Protein AF-A0A0X8GKT6-F1 (afdb_monomer_lite)

Radius of gyration: 12.3 Å; chains: 1; bounding box: 27×29×32 Å

Foldseek 3Di:
DWKKKFWAAPVCVVVVVVVVLLVVLQVLCVVVVQDQQWFKKWAPDPPDRTTMMMTGPVSCVSCVVSCVVRVMDTDDQDPHDIGTRDHDPCNCVVRYD

Structure (mmCIF, N/CA/C/O backbone):
data_AF-A0A0X8GKT6-F1
#
_entry.id   AF-A0A0X8GKT6-F1
#
loop_
_atom_site.group_PDB
_atom_site.id
_atom_site.type_symbol
_atom_site.label_atom_id
_atom_site.label_alt_id
_atom_site.label_comp_id
_atom_site.label_asym_id
_atom_site.label_entity_id
_atom_site.label_seq_id
_atom_site.pdbx_PDB_ins_code
_atom_site.Cartn_x
_atom_site.Cartn_y
_atom_site.Cartn_z
_atom_site.occupancy
_atom_site.B_iso_or_equiv
_atom_site.auth_seq_id
_atom_site.auth_comp_id
_atom_site.auth_asym_id
_atom_site.auth_atom_id
_atom_site.pdbx_PDB_model_num
ATOM 1 N N . MET A 1 1 ? -4.814 -4.382 -15.604 1.00 70.69 1 MET A N 1
ATOM 2 C CA . MET A 1 1 ? -4.009 -4.340 -14.365 1.00 70.69 1 MET A CA 1
ATOM 3 C C . MET A 1 1 ? -4.746 -3.474 -13.358 1.00 70.69 1 MET A C 1
ATOM 5 O O . MET A 1 1 ? -5.092 -2.349 -13.703 1.00 70.69 1 MET A O 1
ATOM 9 N N . THR A 1 2 ? -5.052 -4.020 -12.183 1.00 93.00 2 THR A N 1
ATOM 10 C CA . THR A 1 2 ? -6.028 -3.452 -11.238 1.00 93.00 2 THR A CA 1
ATOM 11 C C . THR A 1 2 ? -5.310 -2.816 -10.054 1.00 93.00 2 THR A C 1
ATOM 13 O O . THR A 1 2 ? -4.399 -3.428 -9.501 1.00 93.00 2 THR A O 1
ATOM 16 N N . TRP A 1 3 ? -5.693 -1.591 -9.694 1.00 97.50 3 TRP A N 1
ATOM 17 C CA . TRP A 1 3 ? -5.227 -0.938 -8.469 1.00 97.50 3 TRP A CA 1
ATOM 18 C C . TRP A 1 3 ? -6.024 -1.460 -7.279 1.00 97.50 3 TRP A C 1
ATOM 20 O O . TRP A 1 3 ? -7.153 -1.922 -7.442 1.00 97.50 3 TRP A O 1
ATOM 30 N N . TYR A 1 4 ? -5.442 -1.371 -6.091 1.00 98.44 4 TYR A N 1
ATOM 31 C CA . TYR A 1 4 ? -6.133 -1.714 -4.853 1.00 98.44 4 TYR A CA 1
ATOM 32 C C . TYR A 1 4 ? -6.049 -0.569 -3.863 1.00 98.44 4 TYR A C 1
ATOM 34 O O . TYR A 1 4 ? -5.076 0.184 -3.859 1.00 98.44 4 TYR A O 1
ATOM 42 N N . THR A 1 5 ? -7.056 -0.462 -3.007 1.00 97.75 5 THR A N 1
ATOM 43 C CA . THR A 1 5 ? -7.072 0.504 -1.917 1.00 97.75 5 THR A CA 1
ATOM 44 C C . THR A 1 5 ? -7.460 -0.153 -0.604 1.00 97.75 5 THR A C 1
ATOM 46 O O . THR A 1 5 ? -8.227 -1.114 -0.584 1.00 97.75 5 THR A O 1
ATOM 49 N N . VAL A 1 6 ? -6.917 0.377 0.487 1.00 98.25 6 VAL A N 1
ATOM 50 C CA . VAL A 1 6 ? -7.292 0.052 1.863 1.00 98.25 6 VAL A CA 1
ATOM 51 C C . VAL A 1 6 ? -7.731 1.351 2.528 1.00 98.25 6 VAL A C 1
ATOM 53 O O . VAL A 1 6 ? -7.045 2.367 2.419 1.00 98.25 6 VAL A O 1
ATOM 56 N N . SER A 1 7 ? -8.868 1.313 3.221 1.00 97.56 7 SER A N 1
ATOM 57 C CA . SER A 1 7 ? -9.391 2.438 3.996 1.00 97.56 7 SER A CA 1
ATOM 58 C C . SER A 1 7 ? -9.346 2.082 5.478 1.00 97.56 7 SER A C 1
ATOM 60 O O . SER A 1 7 ? -9.944 1.093 5.894 1.00 97.56 7 SER A O 1
ATOM 62 N N . LEU A 1 8 ? -8.612 2.868 6.262 1.00 96.94 8 LEU A N 1
ATOM 63 C CA . LEU A 1 8 ? -8.458 2.683 7.701 1.00 96.94 8 LEU A CA 1
ATOM 64 C C . LEU A 1 8 ? -9.275 3.733 8.449 1.00 96.94 8 LEU A C 1
ATOM 66 O O . LEU A 1 8 ? -9.156 4.932 8.185 1.00 96.94 8 LEU A O 1
ATOM 70 N N . SER A 1 9 ? -10.090 3.275 9.395 1.00 96.56 9 SER A N 1
ATOM 71 C CA . SER A 1 9 ? -10.890 4.148 10.253 1.00 96.56 9 SER A CA 1
ATOM 72 C C . SER A 1 9 ? -10.022 4.884 11.277 1.00 96.56 9 SER A C 1
ATOM 74 O O . SER A 1 9 ? -8.878 4.507 11.541 1.00 96.56 9 SER A O 1
ATOM 76 N N . SER A 1 10 ? -10.577 5.892 11.950 1.00 93.94 10 SER A N 1
ATOM 77 C CA . SER A 1 10 ? -9.879 6.566 13.053 1.00 93.94 10 SER A CA 1
ATOM 78 C C . SER A 1 10 ? -9.475 5.602 14.182 1.00 93.94 10 SER A C 1
ATOM 80 O O . SER A 1 10 ? -8.419 5.778 14.789 1.00 93.94 10 SER A O 1
ATOM 82 N N . ALA A 1 11 ? -10.265 4.549 14.432 1.00 96.06 11 ALA A N 1
ATOM 83 C CA . ALA A 1 11 ? -9.920 3.511 15.403 1.00 96.06 11 ALA A CA 1
ATOM 84 C C . ALA A 1 11 ? -8.685 2.710 14.952 1.00 96.06 11 ALA A C 1
ATOM 86 O O . ALA A 1 11 ? -7.750 2.532 15.730 1.00 96.06 11 ALA A O 1
ATOM 87 N N . ASP A 1 12 ? -8.624 2.315 13.679 1.00 97.00 12 ASP A N 1
ATOM 88 C CA . ASP A 1 12 ? -7.458 1.636 13.101 1.00 97.00 12 ASP A CA 1
ATOM 89 C C . ASP A 1 12 ? -6.193 2.502 13.175 1.00 97.00 12 ASP A C 1
ATOM 91 O O . ASP A 1 12 ? -5.107 2.005 13.486 1.00 97.00 12 ASP A O 1
ATOM 95 N N . ILE A 1 13 ? -6.335 3.810 12.935 1.00 94.31 13 ILE A N 1
ATOM 96 C CA . ILE A 1 13 ? -5.241 4.778 13.059 1.00 94.31 13 ILE A CA 1
ATOM 97 C C . ILE A 1 13 ? -4.756 4.850 14.509 1.00 94.31 13 ILE A C 1
ATOM 99 O O . ILE A 1 13 ? -3.550 4.778 14.737 1.00 94.31 13 ILE A O 1
ATOM 103 N N . SER A 1 14 ? -5.673 4.921 15.481 1.00 95.12 14 SER A N 1
ATOM 104 C CA . SER A 1 14 ? -5.325 4.936 16.910 1.00 95.12 14 SER A CA 1
ATOM 105 C C . SER A 1 14 ? -4.603 3.660 17.359 1.00 95.12 14 SER A C 1
ATOM 107 O O . SER A 1 14 ? -3.731 3.716 18.220 1.00 95.12 14 SER A O 1
ATOM 109 N N . SER A 1 15 ? -4.894 2.524 16.716 1.00 96.44 15 SER A N 1
ATOM 110 C CA . SER A 1 15 ? -4.176 1.254 16.886 1.00 96.44 15 SER A CA 1
ATOM 111 C C . SER A 1 15 ? -2.934 1.115 15.993 1.00 96.44 15 SER A C 1
ATOM 113 O O . SER A 1 15 ? -2.427 0.010 15.829 1.00 96.44 15 SER A O 1
ATOM 115 N N . GLN A 1 16 ? -2.454 2.204 15.385 1.00 96.56 16 GLN A N 1
ATOM 116 C CA . GLN A 1 16 ? -1.244 2.258 14.553 1.00 96.56 16 GLN A CA 1
ATOM 117 C C . GLN A 1 16 ? -1.246 1.341 13.316 1.00 96.56 16 GLN A C 1
ATOM 119 O O . GLN A 1 16 ? -0.198 1.085 12.725 1.00 96.56 16 GLN A O 1
ATOM 124 N N . LYS A 1 17 ? -2.418 0.901 12.843 1.00 97.75 17 LYS A N 1
ATOM 125 C CA . LYS A 1 17 ? -2.523 0.023 11.664 1.00 97.75 17 LYS A CA 1
ATOM 126 C C . LYS A 1 17 ? -1.982 0.652 10.378 1.00 97.75 17 LYS A C 1
ATOM 128 O O . LYS A 1 17 ? -1.502 -0.067 9.513 1.00 97.75 17 LYS A O 1
ATOM 133 N N . HIS A 1 18 ? -2.044 1.979 10.268 1.00 95.81 18 HIS A N 1
ATOM 134 C CA . HIS A 1 18 ? -1.497 2.742 9.142 1.00 95.81 18 HIS A CA 1
ATOM 135 C C . HIS A 1 18 ? 0.035 2.652 9.053 1.00 95.81 18 HIS A C 1
ATOM 137 O O . HIS A 1 18 ? 0.568 2.555 7.953 1.00 95.81 18 HIS A O 1
ATOM 143 N N . ILE A 1 19 ? 0.725 2.610 10.197 1.00 97.25 19 ILE A N 1
ATOM 144 C CA . ILE A 1 19 ? 2.175 2.376 10.263 1.00 97.25 19 ILE A CA 1
ATOM 145 C C . ILE A 1 19 ? 2.456 0.910 9.929 1.00 97.25 19 ILE A C 1
ATOM 147 O O . ILE A 1 19 ? 3.227 0.613 9.025 1.00 97.25 19 ILE A O 1
ATOM 151 N N . ALA A 1 20 ? 1.740 -0.014 10.578 1.00 98.06 20 ALA A N 1
ATOM 152 C CA . ALA A 1 20 ? 1.966 -1.448 10.410 1.00 98.06 20 ALA A CA 1
ATOM 153 C C . ALA A 1 20 ? 1.802 -1.935 8.958 1.00 98.06 20 ALA A C 1
ATOM 155 O O . ALA A 1 20 ? 2.579 -2.770 8.499 1.00 98.06 20 ALA A O 1
ATOM 156 N N . ILE A 1 21 ? 0.804 -1.432 8.220 1.00 98.31 21 ILE A N 1
ATOM 157 C CA . ILE A 1 21 ? 0.618 -1.793 6.806 1.00 98.31 21 ILE A CA 1
ATOM 158 C C . ILE A 1 21 ? 1.717 -1.207 5.911 1.00 98.31 21 ILE A C 1
ATOM 160 O O . ILE A 1 21 ? 2.147 -1.882 4.976 1.00 98.31 21 ILE A O 1
ATOM 164 N N . GLN A 1 22 ? 2.186 0.011 6.200 1.00 98.50 22 GLN A N 1
ATOM 165 C CA . GLN A 1 22 ? 3.276 0.641 5.459 1.00 98.50 22 GLN A CA 1
ATOM 166 C C . GLN A 1 22 ? 4.586 -0.128 5.667 1.00 98.50 22 GLN A C 1
ATOM 168 O O . GLN A 1 22 ? 5.199 -0.537 4.683 1.00 98.50 22 GLN A O 1
ATOM 173 N N . ASP A 1 23 ? 4.953 -0.408 6.920 1.00 98.50 23 ASP A N 1
ATOM 174 C CA . ASP A 1 23 ? 6.173 -1.146 7.271 1.00 98.50 23 ASP A CA 1
ATOM 175 C C . ASP A 1 23 ? 6.160 -2.562 6.671 1.00 98.50 23 ASP A C 1
ATOM 177 O O . ASP A 1 23 ? 7.139 -3.020 6.080 1.00 98.50 23 ASP A O 1
ATOM 181 N N . ALA A 1 24 ? 5.022 -3.261 6.765 1.00 98.44 24 ALA A N 1
ATOM 182 C CA . ALA A 1 24 ? 4.872 -4.592 6.181 1.00 98.44 24 ALA A CA 1
ATOM 183 C C . ALA A 1 24 ? 5.027 -4.569 4.654 1.00 98.44 24 ALA A C 1
ATOM 185 O O . ALA A 1 24 ? 5.647 -5.468 4.078 1.00 98.44 24 ALA A O 1
ATOM 186 N N . PHE A 1 25 ? 4.483 -3.547 3.988 1.00 98.56 25 PHE A N 1
ATOM 187 C CA . PHE A 1 25 ? 4.655 -3.394 2.551 1.00 98.56 25 PHE A CA 1
ATOM 188 C C . PHE A 1 25 ? 6.098 -3.033 2.177 1.00 98.56 25 PHE A C 1
ATOM 190 O O . PHE A 1 25 ? 6.612 -3.584 1.206 1.00 98.56 25 PHE A O 1
ATOM 197 N N . GLU A 1 26 ? 6.775 -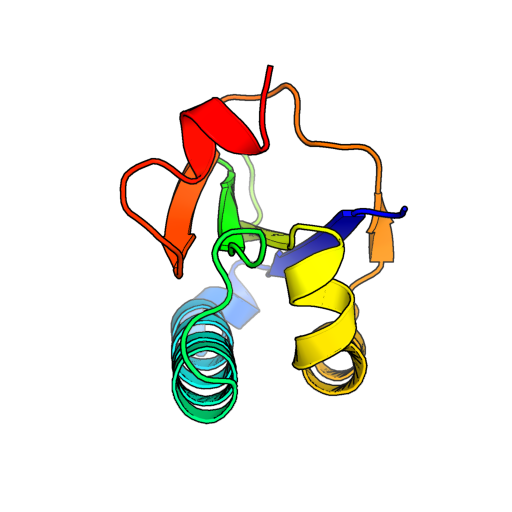2.176 2.942 1.00 98.44 26 GLU A N 1
ATOM 198 C CA . GLU A 1 26 ? 8.184 -1.828 2.722 1.00 98.44 26 GLU A CA 1
ATOM 199 C C . GLU A 1 26 ? 9.095 -3.060 2.803 1.00 98.44 26 GLU A C 1
ATOM 201 O O . GLU A 1 26 ? 9.932 -3.270 1.923 1.00 98.44 26 GLU A O 1
ATOM 206 N N . ILE A 1 27 ? 8.865 -3.942 3.781 1.00 98.31 27 ILE A N 1
ATOM 207 C CA . ILE A 1 27 ? 9.584 -5.219 3.892 1.00 98.31 27 ILE A CA 1
ATOM 208 C C . ILE A 1 27 ? 9.385 -6.071 2.631 1.00 98.31 27 ILE A C 1
ATOM 210 O O . ILE A 1 27 ? 10.361 -6.578 2.075 1.00 98.31 27 ILE A O 1
ATOM 214 N N . LEU A 1 28 ? 8.144 -6.218 2.151 1.00 98.31 28 LEU A N 1
ATOM 215 C CA . LEU A 1 28 ? 7.845 -6.984 0.933 1.00 98.31 28 LEU A CA 1
ATOM 216 C C . LEU A 1 28 ? 8.480 -6.352 -0.309 1.00 98.31 28 LEU A C 1
ATOM 218 O O . LEU A 1 28 ? 9.068 -7.050 -1.135 1.00 98.31 28 LEU A O 1
ATOM 222 N N . PHE A 1 29 ? 8.391 -5.029 -0.430 1.00 98.25 29 PHE A N 1
ATOM 223 C CA . PHE A 1 29 ? 8.987 -4.271 -1.521 1.00 98.25 29 PHE A CA 1
ATOM 224 C C . PHE A 1 29 ? 10.499 -4.509 -1.594 1.00 98.25 29 PHE A C 1
ATOM 226 O O . PHE A 1 29 ? 11.014 -4.855 -2.659 1.00 98.25 29 PHE A O 1
ATOM 233 N N . MET A 1 30 ? 11.198 -4.417 -0.460 1.00 98.12 30 MET A N 1
ATOM 234 C CA . MET A 1 30 ? 12.640 -4.658 -0.378 1.00 98.12 30 MET A CA 1
ATOM 235 C C . MET A 1 30 ? 13.005 -6.127 -0.621 1.00 98.12 30 MET A C 1
ATOM 237 O O . MET A 1 30 ? 13.941 -6.406 -1.373 1.00 98.12 30 MET A O 1
ATOM 241 N N . ALA A 1 31 ? 12.246 -7.074 -0.059 1.00 97.81 31 ALA A N 1
ATOM 242 C CA . ALA A 1 31 ? 12.463 -8.508 -0.263 1.00 97.81 31 ALA A CA 1
ATOM 243 C C . ALA A 1 31 ? 12.335 -8.918 -1.742 1.00 97.81 31 ALA A C 1
ATOM 245 O O . ALA A 1 31 ? 13.028 -9.826 -2.200 1.00 97.81 31 ALA A O 1
ATOM 246 N N . CYS A 1 32 ? 11.500 -8.213 -2.507 1.00 96.56 32 CYS A N 1
ATOM 247 C CA . CYS A 1 32 ? 11.326 -8.405 -3.945 1.00 96.56 32 CYS A CA 1
ATOM 248 C C . CYS A 1 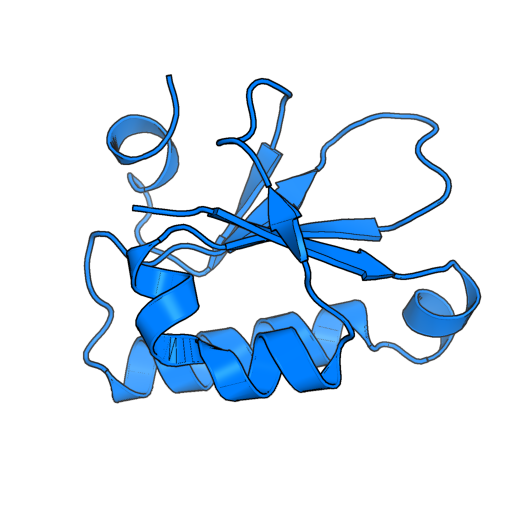32 ? 12.241 -7.515 -4.807 1.00 96.56 32 CYS A C 1
ATOM 250 O O . CYS A 1 32 ? 11.932 -7.280 -5.973 1.00 96.56 32 CYS A O 1
ATOM 252 N N . GLN A 1 33 ? 13.366 -7.042 -4.255 1.00 97.19 33 GLN A N 1
ATOM 253 C CA . GLN A 1 33 ? 14.368 -6.212 -4.942 1.00 97.19 33 GLN A CA 1
ATOM 254 C C . GLN A 1 33 ? 13.836 -4.860 -5.440 1.00 97.19 33 GLN A C 1
ATOM 256 O O . GLN A 1 33 ? 14.297 -4.347 -6.458 1.00 97.19 33 GLN A O 1
ATOM 261 N N . ALA A 1 34 ? 12.882 -4.274 -4.715 1.00 96.31 34 ALA A N 1
ATOM 262 C CA . ALA A 1 34 ? 12.343 -2.943 -4.972 1.00 96.31 34 ALA A CA 1
ATOM 263 C C . ALA A 1 34 ? 11.906 -2.726 -6.441 1.00 96.31 34 ALA A C 1
ATOM 265 O O . ALA A 1 34 ? 12.507 -1.914 -7.149 1.00 96.31 34 ALA A O 1
ATOM 266 N N . PRO A 1 35 ? 10.867 -3.419 -6.950 1.00 97.25 35 PRO A N 1
ATOM 267 C CA . PRO A 1 35 ? 10.457 -3.282 -8.347 1.00 97.25 35 PRO A CA 1
ATOM 268 C C . PRO A 1 35 ? 10.011 -1.856 -8.685 1.00 97.25 35 PRO A C 1
ATOM 270 O O . PRO A 1 35 ? 9.193 -1.274 -7.977 1.00 97.25 35 PRO A O 1
ATOM 273 N N . ALA A 1 36 ? 10.481 -1.311 -9.809 1.00 95.56 36 ALA A N 1
ATOM 274 C CA . ALA A 1 36 ? 10.234 0.084 -10.190 1.00 95.56 36 ALA A CA 1
ATOM 275 C C . ALA A 1 36 ? 8.741 0.465 -10.275 1.00 95.56 36 ALA A C 1
ATOM 277 O O . ALA A 1 36 ? 8.373 1.613 -10.028 1.00 95.56 36 ALA A O 1
ATOM 278 N N . ASP A 1 37 ? 7.881 -0.495 -10.629 1.00 95.50 37 ASP A N 1
ATOM 279 C CA . ASP A 1 37 ? 6.437 -0.295 -10.821 1.00 95.50 37 ASP A CA 1
ATOM 280 C C . ASP A 1 37 ? 5.591 -0.597 -9.576 1.00 95.50 37 ASP A C 1
ATOM 282 O O . ASP A 1 37 ? 4.364 -0.457 -9.611 1.00 95.50 37 ASP A O 1
ATOM 286 N N . ALA A 1 38 ? 6.214 -1.036 -8.479 1.00 97.81 38 ALA A N 1
ATOM 287 C CA . ALA A 1 38 ? 5.542 -1.293 -7.213 1.00 97.81 38 ALA A CA 1
ATOM 288 C C . ALA A 1 38 ? 5.627 -0.050 -6.322 1.00 97.81 38 ALA A C 1
ATOM 290 O O . ALA A 1 38 ? 6.713 0.372 -5.933 1.00 97.81 38 ALA A O 1
ATOM 291 N N . ALA A 1 39 ? 4.475 0.539 -6.004 1.00 98.38 39 ALA A N 1
ATOM 292 C CA . ALA A 1 39 ? 4.402 1.681 -5.108 1.00 98.38 39 ALA A CA 1
ATOM 293 C C . ALA A 1 39 ? 3.111 1.691 -4.285 1.00 98.38 39 ALA A C 1
ATOM 295 O O . ALA A 1 39 ? 2.058 1.223 -4.738 1.00 98.38 39 ALA A O 1
ATOM 296 N N . MET A 1 40 ? 3.220 2.268 -3.092 1.00 98.44 40 MET A N 1
ATOM 297 C CA . MET A 1 40 ? 2.136 2.547 -2.165 1.00 98.44 40 MET A CA 1
ATOM 298 C C . MET A 1 40 ? 2.015 4.058 -1.970 1.00 98.44 40 MET A C 1
ATOM 300 O O . MET A 1 40 ? 3.010 4.751 -1.747 1.00 98.44 40 MET A O 1
ATOM 304 N N . PHE A 1 41 ? 0.787 4.561 -2.035 1.00 98.00 41 PHE A N 1
ATOM 305 C CA . PHE A 1 41 ? 0.475 5.980 -1.909 1.00 98.00 41 PHE A CA 1
ATOM 306 C C . PHE A 1 41 ? -0.588 6.213 -0.835 1.00 98.00 41 PHE A C 1
ATOM 308 O O . PHE A 1 41 ? -1.458 5.368 -0.662 1.00 98.00 41 PHE A O 1
ATOM 315 N N . ALA A 1 42 ? -0.572 7.363 -0.166 1.00 96.62 42 ALA A N 1
ATOM 316 C CA . ALA A 1 42 ? -1.649 7.821 0.715 1.00 96.62 42 ALA A CA 1
ATOM 317 C C . ALA A 1 42 ? -2.466 8.928 0.053 1.00 96.62 42 ALA A C 1
ATOM 319 O O . ALA A 1 42 ? -1.909 9.804 -0.604 1.00 96.62 42 ALA A O 1
ATOM 320 N N . LEU A 1 43 ? -3.779 8.921 0.259 1.00 95.56 43 LEU A N 1
ATOM 321 C CA . LEU A 1 43 ? -4.659 10.008 -0.152 1.00 95.56 43 LEU A CA 1
ATOM 322 C C . LEU A 1 43 ? -4.373 11.284 0.652 1.00 95.56 43 LEU A C 1
ATOM 324 O O . LEU A 1 43 ? -4.397 11.260 1.879 1.00 95.56 43 LEU A O 1
ATOM 328 N N . ASN A 1 44 ? -4.178 12.407 -0.042 1.00 89.62 44 ASN A N 1
ATOM 329 C CA . ASN A 1 44 ? -4.005 13.733 0.558 1.00 89.62 44 ASN A CA 1
ATOM 330 C C . ASN A 1 44 ? -5.282 14.566 0.398 1.00 89.62 44 ASN A C 1
ATOM 332 O O . ASN A 1 44 ? -5.264 15.626 -0.230 1.00 89.62 44 ASN A O 1
ATOM 336 N N . GLU A 1 45 ? -6.405 14.074 0.908 1.00 87.38 45 GLU A N 1
ATOM 337 C CA . GLU A 1 45 ? -7.682 14.781 0.816 1.00 87.38 45 GLU A CA 1
ATOM 338 C C . GLU A 1 45 ? -8.070 15.362 2.182 1.00 87.38 45 GLU A C 1
ATOM 340 O O . GLU A 1 45 ? -8.379 14.603 3.108 1.00 87.38 45 GLU A O 1
ATOM 345 N N . PRO A 1 46 ? -8.053 16.700 2.342 1.00 80.06 46 PRO A N 1
ATOM 346 C CA . PRO A 1 46 ? -8.494 17.338 3.574 1.00 80.06 46 PRO A CA 1
ATOM 347 C C . PRO A 1 46 ? -9.950 16.980 3.882 1.00 80.06 46 PRO A C 1
ATOM 349 O O . PRO A 1 46 ? -10.823 17.117 3.029 1.00 80.06 46 PRO A O 1
ATOM 352 N N . GLY A 1 47 ? -10.218 16.555 5.116 1.00 80.44 47 GLY A N 1
ATOM 353 C CA . GLY A 1 47 ? -11.569 16.217 5.567 1.00 80.44 47 GLY A CA 1
ATOM 354 C C . GLY A 1 47 ? -12.018 14.787 5.261 1.00 80.44 47 GLY A C 1
ATOM 355 O O . GLY A 1 47 ? -13.125 14.426 5.658 1.00 80.44 47 GLY A O 1
ATOM 356 N N . ASN A 1 48 ? -11.184 13.953 4.626 1.00 84.12 48 ASN A N 1
ATOM 357 C CA . ASN A 1 48 ? -11.474 12.524 4.546 1.00 84.12 48 ASN A CA 1
ATOM 358 C C . ASN A 1 48 ? -11.403 11.914 5.963 1.00 84.12 48 ASN A C 1
ATOM 360 O O . ASN A 1 48 ? -10.366 12.036 6.621 1.00 84.12 48 ASN A O 1
ATOM 364 N N . PRO A 1 49 ? -12.482 11.283 6.466 1.00 86.50 49 PRO A N 1
ATOM 365 C CA . PRO A 1 49 ? -12.499 10.724 7.819 1.00 86.50 49 PRO A CA 1
ATOM 366 C C . PRO A 1 49 ? -11.589 9.497 7.969 1.00 86.50 49 PRO A C 1
ATOM 368 O O . PRO A 1 49 ? -11.247 9.118 9.092 1.00 86.50 49 PRO A O 1
ATOM 371 N N . ASN A 1 50 ? -11.199 8.883 6.848 1.00 92.56 50 ASN A N 1
ATOM 372 C CA . ASN A 1 50 ? -10.409 7.667 6.815 1.00 92.56 50 ASN A CA 1
ATOM 373 C C . ASN A 1 50 ? -9.023 7.924 6.225 1.00 92.56 50 ASN A C 1
ATOM 375 O O . ASN A 1 50 ? -8.839 8.718 5.302 1.00 92.56 50 ASN A O 1
ATOM 379 N N . TYR A 1 51 ? -8.050 7.154 6.701 1.00 94.56 51 TYR A N 1
ATOM 380 C CA . TYR A 1 51 ? -6.741 7.085 6.074 1.00 94.56 51 TYR A CA 1
ATOM 381 C C . TYR A 1 51 ? -6.793 6.080 4.925 1.00 94.56 51 TYR A C 1
ATOM 383 O O . TYR A 1 51 ? -6.947 4.877 5.142 1.00 94.56 51 TYR A O 1
ATOM 391 N N . VAL A 1 52 ? -6.720 6.583 3.695 1.00 97.06 52 VAL A N 1
ATOM 392 C CA . VAL A 1 52 ? -6.843 5.771 2.481 1.00 97.06 52 VAL A CA 1
ATOM 393 C C . VAL A 1 52 ? -5.479 5.610 1.835 1.00 97.06 52 VAL A C 1
ATOM 395 O O . VAL A 1 52 ? -4.815 6.598 1.523 1.00 97.06 52 VAL A O 1
ATOM 398 N N . VAL A 1 53 ? -5.087 4.364 1.589 1.00 97.81 53 VAL A N 1
ATOM 399 C CA . VAL A 1 53 ? -3.859 4.028 0.867 1.00 97.81 53 VAL A CA 1
ATOM 400 C C . VAL A 1 53 ? -4.176 3.293 -0.423 1.00 97.81 53 VAL A C 1
ATOM 402 O O . VAL A 1 53 ? -5.164 2.566 -0.511 1.00 97.81 53 VAL A O 1
ATOM 405 N N . TYR A 1 54 ? -3.334 3.487 -1.427 1.00 98.19 54 TYR A N 1
ATOM 406 C CA . TYR A 1 54 ? -3.434 2.887 -2.748 1.00 98.19 54 TYR A CA 1
ATOM 407 C C . TYR A 1 54 ? -2.189 2.067 -3.043 1.00 98.19 54 TYR A C 1
ATOM 409 O O . TYR A 1 54 ? -1.076 2.498 -2.751 1.00 98.19 54 TYR A O 1
ATOM 417 N N . PHE A 1 55 ? -2.383 0.932 -3.699 1.00 98.44 55 PHE A N 1
ATOM 418 C CA . PHE A 1 55 ? -1.331 0.052 -4.181 1.00 98.44 55 PHE A CA 1
ATOM 419 C C . PHE A 1 55 ? -1.379 0.017 -5.704 1.00 98.44 55 PHE A C 1
ATOM 421 O O . PHE A 1 55 ? -2.430 -0.266 -6.297 1.00 98.44 55 PHE A O 1
ATOM 428 N N . SER A 1 56 ? -0.236 0.289 -6.338 1.00 98.06 56 SER A N 1
ATOM 429 C CA . SER A 1 56 ? -0.081 0.095 -7.778 1.00 98.06 56 SER A CA 1
ATOM 430 C C . SER A 1 56 ? -0.321 -1.375 -8.157 1.00 98.06 56 SER A C 1
ATOM 432 O O . SER A 1 56 ? -0.213 -2.258 -7.304 1.00 98.06 56 SER A O 1
ATOM 434 N N . PRO A 1 57 ? -0.611 -1.701 -9.427 1.00 97.69 57 PRO A N 1
ATOM 435 C CA . PRO A 1 57 ? -0.892 -3.083 -9.803 1.00 97.69 57 PRO A CA 1
ATOM 436 C C . PRO A 1 57 ? 0.262 -4.047 -9.507 1.00 97.69 57 PRO A C 1
ATOM 438 O O . PRO A 1 57 ? 0.025 -5.167 -9.063 1.00 97.69 57 PRO A O 1
ATOM 441 N N . SER A 1 58 ? 1.512 -3.613 -9.697 1.00 97.25 58 SER A N 1
ATOM 442 C CA . SER A 1 58 ? 2.673 -4.429 -9.333 1.00 97.25 58 SER A CA 1
ATOM 443 C C . SER A 1 58 ? 2.795 -4.575 -7.81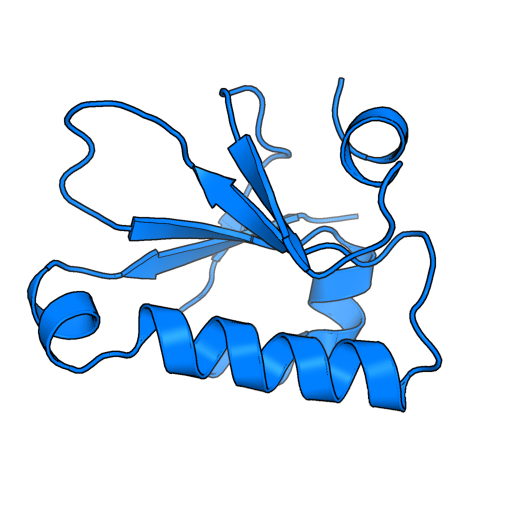7 1.00 97.25 58 SER A C 1
ATOM 445 O O . SER A 1 58 ? 3.049 -5.679 -7.350 1.00 97.25 58 SER A O 1
ATOM 447 N N . ALA A 1 59 ? 2.530 -3.520 -7.036 1.00 97.94 59 ALA A N 1
ATOM 448 C CA . ALA A 1 59 ? 2.480 -3.616 -5.576 1.00 97.94 59 ALA A CA 1
ATOM 449 C C . ALA A 1 59 ? 1.390 -4.589 -5.097 1.00 97.94 59 ALA A C 1
ATOM 451 O O . ALA A 1 59 ? 1.633 -5.386 -4.196 1.00 97.94 59 ALA A O 1
ATOM 452 N N . ALA A 1 60 ? 0.220 -4.584 -5.739 1.00 97.56 60 ALA A N 1
ATOM 453 C CA . ALA A 1 60 ? -0.869 -5.497 -5.416 1.00 97.56 60 ALA A CA 1
ATOM 454 C C . ALA A 1 60 ? -0.524 -6.965 -5.701 1.00 97.56 60 ALA A C 1
ATOM 456 O O . ALA A 1 60 ? -0.915 -7.844 -4.935 1.00 97.56 60 ALA A O 1
ATOM 457 N N . THR A 1 61 ? 0.259 -7.236 -6.749 1.00 96.56 61 THR A N 1
ATOM 458 C CA . THR A 1 61 ? 0.800 -8.580 -7.007 1.00 96.56 61 THR A CA 1
ATOM 459 C C . THR A 1 61 ? 1.727 -9.036 -5.876 1.00 96.56 61 THR A C 1
ATOM 461 O O . THR A 1 61 ? 1.613 -10.173 -5.425 1.00 96.56 61 THR A O 1
ATOM 464 N N . LEU A 1 62 ? 2.604 -8.153 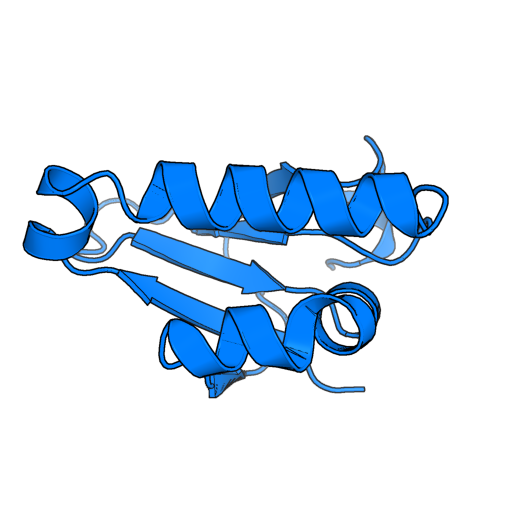-5.381 1.00 96.25 62 LEU A N 1
ATOM 465 C CA . LEU A 1 62 ? 3.545 -8.467 -4.294 1.00 96.25 62 LEU A CA 1
ATOM 466 C C . LEU A 1 62 ? 2.846 -8.652 -2.941 1.00 96.25 62 LEU A C 1
ATOM 468 O O . LEU A 1 62 ? 3.219 -9.518 -2.156 1.00 96.25 62 LEU A O 1
ATOM 472 N N . ALA A 1 63 ? 1.838 -7.827 -2.667 1.00 97.50 63 ALA A N 1
ATOM 473 C CA . ALA A 1 63 ? 1.252 -7.666 -1.342 1.00 97.50 63 ALA A CA 1
ATOM 474 C C . ALA A 1 63 ? -0.201 -8.150 -1.254 1.00 97.50 63 ALA A C 1
ATOM 476 O O . ALA A 1 63 ? -0.931 -7.727 -0.364 1.00 97.50 63 ALA A O 1
ATOM 477 N N . SER A 1 64 ? -0.641 -9.033 -2.153 1.00 97.38 64 SER A N 1
ATOM 478 C CA . SER A 1 64 ? -2.041 -9.487 -2.232 1.00 97.38 64 SER A CA 1
ATOM 479 C C . SER A 1 64 ? -2.600 -9.994 -0.894 1.00 97.38 64 SER A C 1
ATOM 481 O O . SER A 1 64 ? -3.697 -9.599 -0.498 1.00 97.38 64 SER A O 1
ATOM 483 N N . LEU A 1 65 ? -1.827 -10.800 -0.157 1.00 97.88 65 LEU A N 1
ATOM 484 C CA . LEU A 1 65 ? -2.212 -11.302 1.168 1.00 97.88 65 LEU A CA 1
ATOM 485 C C . LEU A 1 65 ? -2.315 -10.182 2.212 1.00 97.88 65 LEU A C 1
ATOM 487 O O . LEU A 1 65 ? -3.276 -10.156 2.977 1.00 97.88 65 LEU A O 1
ATOM 491 N N . LEU A 1 66 ? -1.362 -9.244 2.212 1.00 98.31 66 LEU A N 1
ATOM 492 C CA . LEU A 1 66 ? -1.370 -8.079 3.100 1.00 98.31 66 LEU A CA 1
ATOM 493 C C . LEU A 1 66 ? -2.585 -7.191 2.806 1.00 98.31 66 LEU A C 1
ATOM 495 O O . LEU A 1 66 ? -3.343 -6.844 3.701 1.00 98.31 66 LEU A O 1
ATOM 499 N N . ILE A 1 67 ? -2.829 -6.868 1.538 1.00 98.38 67 ILE A N 1
ATOM 500 C CA . ILE A 1 67 ? -3.979 -6.062 1.119 1.00 98.38 67 ILE A CA 1
ATOM 501 C C . ILE A 1 67 ? -5.280 -6.740 1.560 1.00 98.38 67 ILE A C 1
ATOM 503 O O . ILE A 1 67 ? -6.137 -6.091 2.157 1.00 98.38 67 ILE A O 1
ATOM 507 N N . SER A 1 68 ? -5.407 -8.053 1.347 1.00 98.06 68 SER A N 1
ATOM 508 C CA . SER A 1 68 ? -6.590 -8.807 1.767 1.00 98.06 68 SER A CA 1
ATOM 509 C C . SER A 1 68 ? -6.777 -8.825 3.287 1.00 98.06 68 SER A C 1
ATOM 511 O O . SER A 1 68 ? -7.916 -8.735 3.741 1.00 98.06 68 SER A O 1
ATOM 513 N N . SER A 1 69 ? -5.707 -8.921 4.087 1.00 98.00 69 SER A N 1
ATOM 514 C CA . SER A 1 69 ? -5.822 -8.942 5.555 1.00 98.00 69 SER A CA 1
ATOM 515 C C . SER A 1 69 ? -6.291 -7.608 6.139 1.00 98.00 69 SER A C 1
ATOM 517 O O . SER A 1 69 ? -6.819 -7.575 7.247 1.00 98.00 69 SER A O 1
ATOM 519 N N . TYR A 1 70 ? -6.122 -6.516 5.391 1.00 97.94 70 TYR A N 1
ATOM 520 C CA . TYR A 1 70 ? -6.624 -5.185 5.732 1.00 97.94 70 TYR A CA 1
ATOM 521 C C . TYR A 1 70 ? -7.952 -4.842 5.030 1.00 97.94 70 TYR A C 1
ATOM 523 O O . TYR A 1 70 ? -8.383 -3.692 5.064 1.00 97.94 70 TYR A O 1
ATOM 531 N N . GLY A 1 71 ? -8.617 -5.819 4.401 1.00 97.50 71 GLY A N 1
ATOM 532 C CA . GLY A 1 71 ? -9.902 -5.607 3.726 1.00 97.50 71 GLY A CA 1
ATOM 533 C C . GLY A 1 71 ? -9.793 -4.774 2.448 1.00 97.50 71 GLY A C 1
ATOM 534 O O . GLY A 1 71 ? -10.735 -4.072 2.086 1.00 97.50 71 GLY A O 1
ATOM 535 N N . GLY A 1 72 ? -8.638 -4.811 1.783 1.00 97.69 72 GLY A N 1
ATOM 536 C CA . GLY A 1 72 ? -8.410 -4.048 0.570 1.00 97.69 72 GLY A CA 1
ATOM 537 C C . GLY A 1 72 ? -9.307 -4.488 -0.583 1.00 97.69 72 GLY A C 1
ATOM 538 O O . GLY A 1 72 ? -9.601 -5.670 -0.764 1.00 97.69 72 GLY A O 1
ATOM 539 N N . VAL A 1 73 ? -9.722 -3.516 -1.389 1.00 97.81 73 VAL A N 1
ATOM 540 C CA . VAL A 1 73 ? -10.650 -3.708 -2.508 1.00 97.81 73 VAL A CA 1
ATOM 541 C C . VAL A 1 73 ? -10.045 -3.196 -3.804 1.00 97.81 73 VAL A C 1
ATOM 543 O O . VAL A 1 73 ? -9.221 -2.279 -3.803 1.00 97.81 73 VAL A O 1
ATOM 546 N N . SER A 1 74 ? -10.461 -3.782 -4.926 1.00 97.56 74 SER A N 1
ATOM 547 C CA . SER A 1 74 ? -10.080 -3.284 -6.245 1.00 97.56 74 SER A CA 1
ATOM 548 C C . SER A 1 74 ? -10.633 -1.879 -6.465 1.00 97.56 74 SER A C 1
ATOM 550 O O . SER A 1 74 ? -11.806 -1.626 -6.185 1.00 97.56 74 SER A O 1
ATOM 552 N N . CYS A 1 75 ? -9.830 -0.993 -7.038 1.00 95.75 75 CYS A N 1
ATOM 553 C CA . CYS A 1 75 ? -10.230 0.368 -7.357 1.00 95.75 75 CYS A CA 1
ATOM 554 C C . CYS A 1 75 ? -9.672 0.814 -8.712 1.00 95.75 75 CYS A C 1
ATOM 556 O O . CYS A 1 75 ? -8.850 0.142 -9.348 1.00 95.75 75 CYS A O 1
ATOM 558 N N . THR A 1 76 ? -10.122 1.981 -9.164 1.00 93.00 76 THR A N 1
ATOM 559 C CA . THR A 1 76 ? -9.473 2.685 -10.266 1.00 93.00 76 THR A CA 1
ATOM 560 C C . THR A 1 76 ? -8.145 3.275 -9.802 1.00 93.00 76 THR A C 1
ATOM 562 O O . THR A 1 76 ? -7.910 3.473 -8.609 1.00 93.00 76 THR A O 1
ATOM 565 N N . ARG A 1 77 ? -7.269 3.580 -10.762 1.00 92.88 77 ARG A N 1
ATOM 566 C CA . ARG A 1 77 ? -6.069 4.380 -10.500 1.00 92.88 77 ARG A CA 1
ATOM 567 C C . ARG A 1 77 ? -6.476 5.689 -9.800 1.00 92.88 77 ARG A C 1
ATOM 569 O O . ARG A 1 77 ? -7.454 6.297 -10.243 1.00 92.88 77 ARG A O 1
ATOM 576 N N . PRO A 1 78 ? -5.759 6.132 -8.755 1.00 91.31 78 PRO A N 1
ATOM 577 C CA . PRO A 1 78 ? -6.080 7.388 -8.095 1.00 91.31 78 PRO A CA 1
ATOM 578 C C . PRO A 1 78 ? -5.851 8.569 -9.047 1.00 91.31 78 PRO A C 1
ATOM 580 O O . PRO A 1 78 ? -4.803 8.677 -9.682 1.00 91.31 78 PRO A O 1
ATOM 583 N N . THR A 1 79 ? -6.853 9.442 -9.145 1.00 85.88 79 THR A N 1
ATOM 584 C CA . THR A 1 79 ? -6.798 10.726 -9.871 1.00 85.88 79 THR A CA 1
ATOM 585 C C . THR A 1 79 ? -6.661 11.920 -8.925 1.00 85.88 79 THR A C 1
ATOM 587 O O . THR A 1 79 ? -6.387 13.032 -9.365 1.00 85.88 79 THR A O 1
ATOM 590 N N . SER A 1 80 ? -6.880 11.698 -7.629 1.00 80.88 80 SER A N 1
ATOM 591 C CA . SER A 1 80 ? -6.751 12.701 -6.572 1.00 80.88 80 SER A CA 1
ATOM 592 C C . SER A 1 80 ? -5.290 12.918 -6.175 1.00 80.88 80 SER A C 1
ATOM 594 O O . SER A 1 80 ? -4.410 12.120 -6.500 1.00 80.88 80 SER A O 1
ATOM 596 N N . SER A 1 81 ? -5.024 13.988 -5.420 1.00 89.44 81 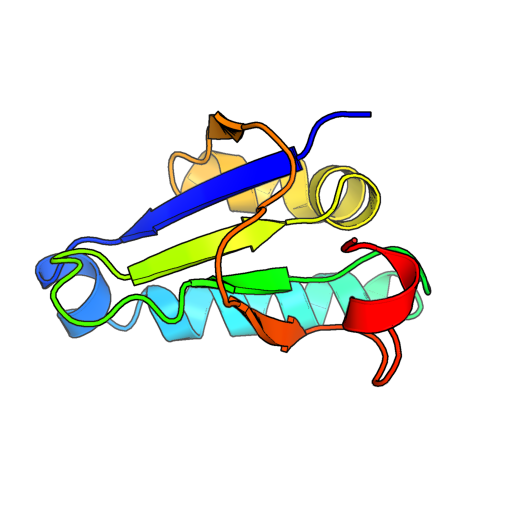SER A N 1
ATOM 597 C CA . SER A 1 81 ? -3.693 14.222 -4.857 1.00 89.44 81 SER A CA 1
ATOM 598 C C . SER A 1 81 ? -3.330 13.112 -3.869 1.00 89.44 81 SER A C 1
ATOM 600 O O . SER A 1 81 ? -4.035 12.897 -2.882 1.00 89.44 81 SER A O 1
ATOM 602 N N . VAL A 1 82 ? -2.227 12.413 -4.133 1.00 94.75 82 VAL A N 1
ATOM 603 C CA . VAL A 1 82 ? -1.683 11.371 -3.256 1.00 94.75 82 VAL A CA 1
ATOM 604 C C . VAL A 1 82 ? -0.209 11.629 -2.936 1.00 94.75 82 VAL A C 1
ATOM 606 O O . VAL A 1 82 ? 0.525 12.193 -3.754 1.00 94.75 82 VAL A O 1
ATOM 609 N N . SER A 1 83 ? 0.233 11.209 -1.753 1.00 95.12 83 SER A N 1
ATOM 610 C CA . SER A 1 83 ? 1.640 11.194 -1.335 1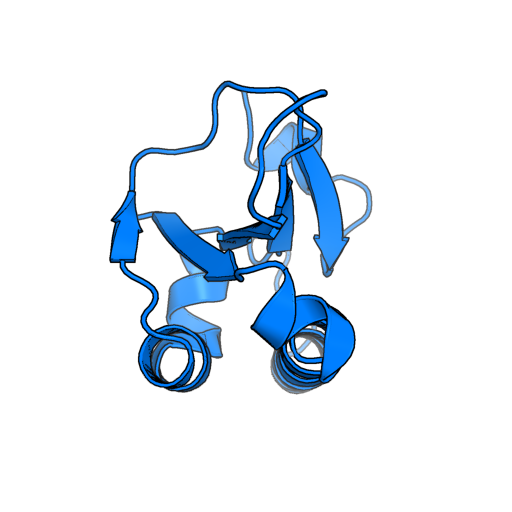.00 95.12 83 SER A CA 1
ATOM 611 C C . SER A 1 83 ? 2.235 9.818 -1.575 1.00 95.12 83 SER A C 1
ATOM 613 O O . SER A 1 83 ? 1.590 8.817 -1.279 1.00 95.12 83 SER A O 1
ATOM 615 N N . LEU A 1 84 ? 3.466 9.756 -2.079 1.00 97.06 84 LEU A N 1
ATOM 616 C CA . LEU A 1 84 ? 4.223 8.506 -2.118 1.00 97.06 84 LEU A CA 1
ATOM 617 C C . LEU A 1 84 ? 4.620 8.111 -0.688 1.00 97.06 84 LEU A C 1
ATOM 619 O O . LEU A 1 84 ? 5.182 8.934 0.029 1.00 97.06 84 LEU A O 1
ATOM 623 N N . LEU A 1 85 ? 4.329 6.868 -0.296 1.00 97.75 85 LEU A N 1
ATOM 624 C CA . LEU A 1 85 ? 4.751 6.296 0.988 1.00 97.75 85 LEU A CA 1
ATOM 625 C C . LEU A 1 85 ? 5.926 5.334 0.812 1.00 97.75 85 LEU A C 1
ATOM 627 O O . LEU A 1 85 ? 6.933 5.455 1.495 1.00 97.75 85 LEU A O 1
ATOM 631 N N . VAL A 1 86 ? 5.790 4.388 -0.121 1.00 98.31 86 VAL A N 1
ATOM 632 C CA . VAL A 1 86 ? 6.796 3.358 -0.408 1.00 98.31 86 VAL A CA 1
ATOM 633 C C . VAL A 1 86 ? 6.893 3.187 -1.915 1.00 98.31 86 VAL A C 1
ATOM 635 O O . VAL A 1 86 ? 5.874 3.076 -2.597 1.00 98.31 86 VAL A O 1
ATOM 638 N N . GLY A 1 87 ? 8.111 3.151 -2.438 1.00 97.94 87 GLY A N 1
ATOM 639 C CA . GLY A 1 87 ? 8.396 3.009 -3.860 1.00 97.94 87 GLY A CA 1
ATOM 640 C C . GLY A 1 87 ? 9.586 3.868 -4.268 1.00 97.94 87 GLY A C 1
ATOM 641 O O . GLY A 1 87 ? 10.196 4.553 -3.449 1.00 97.94 87 GLY A O 1
ATOM 642 N N . HIS A 1 88 ? 9.919 3.844 -5.555 1.00 97.88 88 HIS A N 1
ATOM 643 C CA . HIS A 1 88 ? 10.977 4.700 -6.093 1.00 97.88 88 HIS A CA 1
ATOM 644 C C . HIS A 1 88 ? 10.567 6.170 -6.092 1.00 97.88 88 HIS A C 1
ATOM 646 O O . HIS A 1 88 ? 9.393 6.489 -6.263 1.00 97.88 88 HIS A O 1
ATOM 652 N N . ALA A 1 89 ? 11.543 7.073 -5.980 1.00 94.75 89 ALA A N 1
ATOM 653 C CA . ALA A 1 89 ? 11.295 8.517 -5.928 1.00 94.75 89 ALA A CA 1
ATOM 654 C C . ALA A 1 89 ? 10.485 9.047 -7.128 1.00 94.75 89 ALA A C 1
ATOM 656 O O . ALA A 1 89 ? 9.718 9.988 -6.972 1.00 94.75 89 ALA A O 1
ATOM 657 N N . ASN A 1 90 ? 10.618 8.413 -8.298 1.00 94.12 90 ASN A N 1
ATOM 658 C CA . ASN A 1 90 ? 9.893 8.759 -9.523 1.00 94.12 90 ASN A CA 1
ATOM 659 C C . ASN A 1 90 ? 8.607 7.932 -9.749 1.00 94.12 90 ASN A C 1
ATOM 661 O O . ASN A 1 90 ? 8.056 7.905 -10.853 1.00 94.12 90 ASN A O 1
ATOM 665 N N . ALA A 1 91 ? 8.150 7.169 -8.750 1.00 95.06 91 ALA A N 1
ATOM 666 C CA . ALA A 1 91 ? 6.994 6.287 -8.897 1.00 95.06 91 ALA A CA 1
ATOM 667 C C . ALA A 1 91 ? 5.706 7.068 -9.178 1.00 95.06 91 ALA A C 1
ATOM 669 O O . ALA A 1 91 ? 4.838 6.573 -9.895 1.00 95.06 91 ALA A O 1
ATOM 670 N N . ARG A 1 92 ? 5.589 8.292 -8.649 1.00 91.12 92 ARG A N 1
ATOM 671 C CA . ARG A 1 92 ? 4.436 9.163 -8.888 1.00 91.12 92 ARG A CA 1
ATOM 672 C C . ARG A 1 92 ? 4.308 9.488 -10.378 1.00 91.12 92 ARG A C 1
ATOM 674 O O . ARG A 1 92 ? 3.265 9.215 -10.956 1.00 91.12 92 ARG A O 1
ATOM 681 N N . GLU A 1 93 ? 5.372 9.982 -11.000 1.00 90.75 93 GLU A N 1
ATOM 682 C CA . GLU A 1 93 ? 5.419 10.370 -12.415 1.00 90.75 93 GLU A CA 1
ATOM 683 C C . GLU A 1 93 ? 5.254 9.169 -13.352 1.00 90.75 93 GLU A C 1
ATOM 685 O O . GLU A 1 93 ? 4.749 9.303 -14.462 1.00 90.75 93 GLU A O 1
ATOM 690 N N . ARG A 1 94 ? 5.697 7.981 -12.921 1.00 91.44 94 ARG A N 1
ATOM 691 C CA . ARG A 1 94 ? 5.602 6.759 -13.731 1.00 91.44 94 ARG A CA 1
ATOM 692 C C . ARG A 1 94 ? 4.224 6.106 -13.684 1.00 91.44 94 ARG A C 1
ATOM 694 O O . ARG A 1 94 ? 3.817 5.481 -14.662 1.00 91.44 94 ARG A O 1
ATOM 701 N N . LEU A 1 95 ? 3.537 6.172 -12.543 1.00 93.00 95 LEU A N 1
ATOM 702 C CA . LEU A 1 95 ? 2.346 5.355 -12.281 1.00 93.00 95 LEU A CA 1
ATOM 703 C C . LEU A 1 95 ? 1.044 6.158 -12.274 1.00 93.00 95 LEU A C 1
ATOM 705 O O . LEU A 1 95 ? -0.027 5.569 -12.465 1.00 93.00 95 LEU A O 1
ATOM 709 N N . LEU A 1 96 ? 1.122 7.470 -12.065 1.00 90.25 96 LEU A N 1
ATOM 710 C CA . LEU A 1 96 ? -0.018 8.379 -11.988 1.00 90.25 96 LEU A CA 1
ATOM 711 C C . LEU A 1 96 ? -0.019 9.349 -13.182 1.00 90.25 96 LEU A C 1
ATOM 713 O O . LEU A 1 96 ? 1.028 9.538 -13.799 1.00 90.25 96 LEU A O 1
ATOM 717 N N . PRO A 1 97 ? -1.198 9.871 -13.571 1.00 77.94 97 PRO A N 1
ATOM 718 C CA . PRO A 1 97 ? -1.311 10.860 -14.642 1.00 77.94 97 PRO A CA 1
ATOM 719 C C . PRO A 1 97 ? -0.678 12.212 -14.288 1.00 77.94 97 PRO A C 1
ATOM 721 O O . PRO A 1 97 ? -0.578 12.537 -13.081 1.00 77.94 97 PRO A O 1
#

Secondary structure (DSSP, 8-state):
--EEEEEE-HHHHHTTHHHHHHHHHHHHHHHTT--TT--EEEE--TT-SSEEEEE-HHHHHHSHHHHHHTT-EEEPPP-S-EEEEES-TTHHHHH--

pLDDT: mean 95.03, std 5.07, range [70.69, 98.56]

Sequence (97 aa):
MTWYTVSLSSADISSQKHIAIQDAFEILFMACQAPADAAMFALNEPGNPNYVVYFSPSAATLASLLISSYGGVSCTRPTSSVSLLVGHANARERLLP